Protein AF-A0A946YNQ7-F1 (afdb_monomer)

Secondary structure (DSSP, 8-state):
-HHHHHHHHHHHGGGGSPPHHHHHHHHHHS--S--EE---SSPP-SHHHHHHHHTTPPTT-EE--TT--EE--TT----EE-

Sequence (82 aa)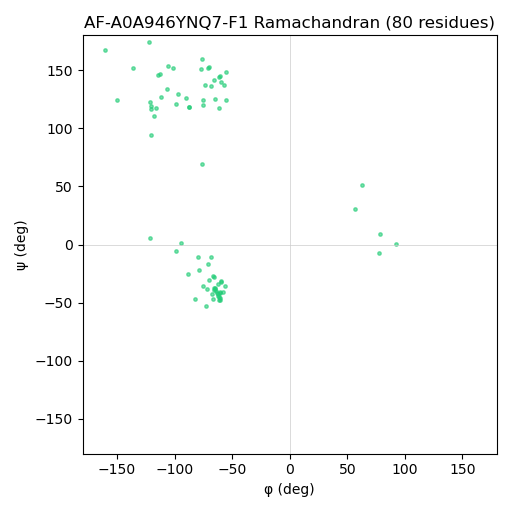:
AGVTRTATVLHDIQDYHATTADLQRLVDEADIGQLALYHLVPAPRNALALGAFTQGIPEGAILTEDGMVISLPADSEQIDIE

Solvent-accessible surface area (backbone atoms only — not comparable to full-atom values): 5370 Å² total; per-residue (Å²): 127,65,66,64,55,54,52,50,51,65,55,66,59,50,86,81,54,82,51,48,68,54,53,37,49,48,54,75,76,38,97,67,91,72,54,73,48,69,87,60,84,76,68,61,88,47,71,70,54,43,51,63,66,61,61,69,52,48,88,84,52,42,78,65,57,94,86,58,45,76,47,71,56,85,100,54,92,57,76,48,80,92

pLDDT: mean 86.09, std 8.56, range [56.0, 96.44]

Mean predicted aligned error: 6.17 Å

Radius of gyration: 15.6 Å; Cα contacts (8 Å, |Δi|>4): 52; chains: 1; bounding box: 32×28×48 Å

Foldseek 3Di:
DPVVVVVVVVVVVPVPDDDLVNQVVCVVVDVDLEAEDDDDVPDDPDPVSVVVVPPSHDPRYYYDDVPWDWDDDPPDPDIDTD

Structure (mmCIF, N/CA/C/O backbone):
data_AF-A0A946YNQ7-F1
#
_entry.id   AF-A0A946YNQ7-F1
#
loop_
_atom_site.group_PDB
_atom_site.id
_atom_site.type_symbol
_atom_site.label_atom_id
_atom_site.label_alt_id
_atom_site.label_comp_id
_atom_site.label_asym_id
_atom_site.label_entity_id
_atom_site.label_seq_id
_atom_site.pdbx_PDB_ins_code
_atom_site.Cartn_x
_atom_site.Cartn_y
_atom_site.Cartn_z
_atom_site.occupancy
_atom_site.B_iso_or_equiv
_atom_site.auth_seq_id
_atom_site.auth_comp_id
_atom_site.auth_asym_id
_atom_site.auth_atom_id
_atom_site.pdbx_PDB_model_num
ATOM 1 N N . ALA A 1 1 ? 17.955 4.835 -29.451 1.00 56.00 1 ALA A N 1
ATOM 2 C CA . ALA A 1 1 ? 18.779 5.141 -28.259 1.00 56.00 1 ALA A CA 1
ATOM 3 C C . ALA A 1 1 ? 17.971 5.438 -26.977 1.00 56.00 1 ALA A C 1
ATOM 5 O O . ALA A 1 1 ? 18.507 5.238 -25.898 1.00 56.00 1 ALA A O 1
ATOM 6 N N . GLY A 1 2 ? 16.700 5.869 -27.028 1.00 62.03 2 GLY A N 1
ATOM 7 C CA . GLY A 1 2 ? 15.893 6.103 -25.811 1.00 62.03 2 GLY A CA 1
ATOM 8 C C . GLY A 1 2 ? 15.242 4.847 -25.211 1.00 62.03 2 GLY A C 1
ATOM 9 O O . GLY A 1 2 ? 15.372 4.607 -24.016 1.00 62.03 2 GLY A O 1
ATOM 10 N N . VAL A 1 3 ? 14.611 4.021 -26.054 1.00 71.62 3 VAL A N 1
ATOM 11 C CA . VAL A 1 3 ? 13.833 2.833 -25.640 1.00 71.62 3 VAL A CA 1
ATOM 12 C C . VAL A 1 3 ? 14.683 1.807 -24.886 1.00 71.62 3 VAL A C 1
ATOM 14 O O . VAL A 1 3 ? 14.255 1.296 -23.860 1.00 71.62 3 VAL A O 1
ATOM 17 N N . THR A 1 4 ? 15.917 1.567 -25.337 1.00 76.50 4 THR A N 1
ATOM 18 C CA . THR A 1 4 ? 16.843 0.615 -24.705 1.00 76.50 4 THR A CA 1
ATOM 19 C C . THR A 1 4 ? 17.158 0.987 -23.258 1.00 76.50 4 THR A C 1
ATOM 21 O O . THR A 1 4 ? 17.146 0.122 -22.399 1.00 76.50 4 THR A O 1
ATOM 24 N N . ARG A 1 5 ? 17.369 2.277 -22.962 1.00 75.38 5 ARG A N 1
ATOM 25 C CA . ARG A 1 5 ? 17.665 2.739 -21.597 1.00 75.38 5 ARG A CA 1
ATOM 26 C C . ARG A 1 5 ? 16.476 2.575 -20.656 1.00 75.38 5 ARG A C 1
ATOM 28 O O . ARG A 1 5 ? 16.660 2.155 -19.524 1.00 75.38 5 ARG A O 1
ATOM 35 N N . THR A 1 6 ? 15.268 2.909 -21.111 1.00 77.50 6 THR A N 1
ATOM 36 C CA . THR A 1 6 ? 14.051 2.705 -20.312 1.00 77.50 6 THR A CA 1
ATOM 37 C C . THR A 1 6 ? 13.803 1.221 -20.065 1.00 77.50 6 THR A C 1
ATOM 39 O O . THR A 1 6 ? 13.458 0.856 -18.951 1.00 77.50 6 THR A O 1
ATOM 42 N N . ALA A 1 7 ? 14.040 0.365 -21.063 1.00 76.50 7 ALA A N 1
ATOM 43 C CA . ALA A 1 7 ? 13.943 -1.082 -20.898 1.00 76.50 7 ALA A CA 1
ATOM 44 C C . ALA A 1 7 ? 14.956 -1.617 -19.874 1.00 76.50 7 ALA A C 1
ATOM 46 O O . ALA A 1 7 ? 14.573 -2.415 -19.030 1.00 76.50 7 ALA A O 1
ATOM 47 N N . THR A 1 8 ? 16.207 -1.139 -19.895 1.00 78.50 8 THR A N 1
ATOM 48 C CA . THR A 1 8 ? 17.212 -1.487 -18.876 1.00 78.50 8 THR A CA 1
ATOM 49 C C . THR A 1 8 ? 16.766 -1.064 -17.481 1.00 78.50 8 THR A C 1
ATOM 51 O O . THR A 1 8 ? 16.758 -1.888 -16.584 1.00 78.50 8 THR A O 1
ATOM 54 N N . VAL A 1 9 ? 16.293 0.174 -17.302 1.00 75.69 9 VAL A N 1
ATOM 5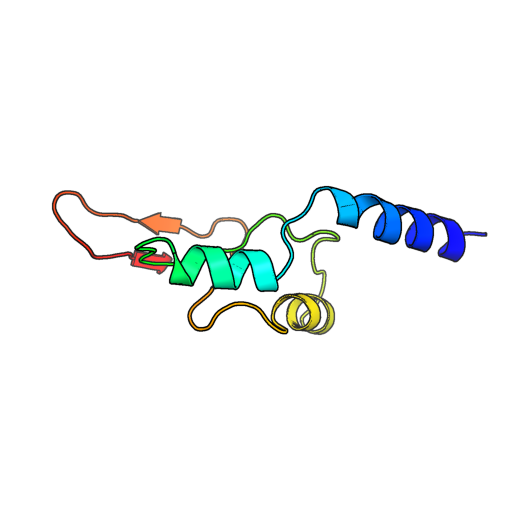5 C CA . VAL A 1 9 ? 15.795 0.626 -15.992 1.00 75.69 9 VAL A CA 1
ATOM 56 C C . VAL A 1 9 ? 14.618 -0.230 -15.519 1.00 75.69 9 VAL A C 1
ATOM 58 O O . VAL A 1 9 ? 14.616 -0.669 -14.381 1.00 75.69 9 VAL A O 1
ATOM 61 N N . LEU A 1 10 ? 13.635 -0.510 -16.379 1.00 76.69 10 LEU A N 1
ATOM 62 C CA . LEU A 1 10 ? 12.482 -1.349 -16.021 1.00 76.69 10 LEU A CA 1
ATOM 63 C C . LEU A 1 10 ? 12.860 -2.807 -15.730 1.00 76.69 10 LEU A C 1
ATOM 65 O O . LEU A 1 10 ? 12.157 -3.487 -14.988 1.00 76.69 10 LEU A O 1
ATOM 69 N N . HIS A 1 11 ? 13.937 -3.297 -16.334 1.00 75.81 11 HIS A N 1
ATOM 70 C CA . HIS A 1 11 ? 14.483 -4.612 -16.040 1.00 75.81 11 HIS A CA 1
ATOM 71 C C . HIS A 1 11 ? 15.168 -4.615 -14.668 1.00 75.81 11 HIS A C 1
ATOM 73 O O . HIS A 1 11 ? 14.803 -5.404 -13.806 1.00 75.81 11 HIS A O 1
ATOM 79 N N . ASP A 1 12 ? 16.085 -3.676 -14.440 1.00 73.12 12 ASP A N 1
ATOM 80 C CA . ASP A 1 12 ? 16.922 -3.623 -13.237 1.00 73.12 12 ASP A CA 1
ATOM 81 C C . ASP A 1 12 ? 16.124 -3.336 -11.957 1.00 73.12 12 ASP A C 1
ATOM 83 O O . ASP A 1 12 ? 16.527 -3.743 -10.870 1.00 73.12 12 ASP A O 1
ATOM 87 N N . ILE A 1 13 ? 14.982 -2.644 -12.055 1.00 72.00 13 ILE A N 1
ATOM 88 C CA . ILE A 1 13 ? 14.159 -2.372 -10.871 1.00 72.00 13 ILE A CA 1
ATOM 89 C C . ILE A 1 13 ? 13.454 -3.615 -10.323 1.00 72.00 13 ILE A C 1
ATOM 91 O O . ILE A 1 13 ? 12.994 -3.574 -9.191 1.00 72.00 13 ILE A O 1
ATOM 95 N N . GLN A 1 14 ? 13.340 -4.713 -11.075 1.00 69.62 14 GLN A N 1
ATOM 96 C CA . GLN A 1 14 ? 12.547 -5.872 -10.640 1.00 69.62 14 GLN A CA 1
ATOM 97 C C . GLN A 1 14 ? 13.183 -6.620 -9.464 1.00 69.62 14 GLN A C 1
ATOM 99 O O . GLN A 1 14 ? 12.461 -7.126 -8.610 1.00 69.62 14 GLN A O 1
ATOM 104 N N . ASP A 1 15 ? 14.513 -6.620 -9.370 1.00 67.06 15 ASP A N 1
ATOM 105 C CA . ASP A 1 15 ? 15.267 -7.490 -8.459 1.00 67.06 15 ASP A CA 1
ATOM 106 C C . ASP A 1 15 ? 15.084 -7.165 -6.962 1.00 67.06 15 ASP A C 1
ATOM 108 O O . ASP A 1 15 ? 15.506 -7.941 -6.106 1.00 67.06 15 ASP A O 1
ATOM 112 N N . TYR A 1 16 ? 14.457 -6.034 -6.624 1.00 62.25 16 TYR A N 1
ATOM 113 C CA . TYR A 1 16 ? 14.193 -5.622 -5.240 1.00 62.25 16 TYR A CA 1
ATOM 114 C C . TYR A 1 16 ? 12.707 -5.405 -4.912 1.00 62.25 16 TYR A C 1
ATOM 116 O O . TYR A 1 16 ? 12.393 -4.957 -3.808 1.00 62.25 16 TYR A O 1
ATOM 124 N N . HIS A 1 17 ? 11.791 -5.716 -5.834 1.00 81.06 17 HIS A N 1
ATOM 125 C CA . HIS A 1 17 ? 10.349 -5.641 -5.581 1.00 81.06 17 HIS A CA 1
ATOM 126 C C . HIS A 1 17 ? 9.760 -7.027 -5.310 1.00 81.06 17 HIS A C 1
ATOM 128 O O . HIS A 1 17 ? 10.252 -8.042 -5.798 1.00 81.06 17 HIS A O 1
ATOM 134 N N . ALA A 1 18 ? 8.676 -7.064 -4.534 1.00 80.81 18 ALA A N 1
ATOM 135 C CA . ALA A 1 18 ? 7.923 -8.289 -4.307 1.00 80.81 18 ALA A CA 1
ATOM 136 C C . ALA A 1 18 ? 7.212 -8.726 -5.593 1.00 80.81 18 ALA A C 1
ATOM 138 O O . ALA A 1 18 ? 6.600 -7.907 -6.288 1.00 80.81 18 ALA A O 1
ATOM 139 N N . THR A 1 19 ? 7.257 -10.023 -5.892 1.00 85.00 19 THR A N 1
ATOM 140 C CA . THR A 1 19 ? 6.441 -10.587 -6.969 1.00 85.00 19 THR A CA 1
ATOM 141 C C . THR A 1 19 ? 4.988 -10.722 -6.515 1.00 85.00 19 THR A C 1
ATOM 143 O O . THR A 1 19 ? 4.696 -10.793 -5.322 1.00 85.00 19 THR A O 1
ATOM 146 N N . THR A 1 20 ? 4.045 -10.824 -7.451 1.00 86.06 20 THR A N 1
ATOM 147 C CA . THR A 1 20 ? 2.642 -11.113 -7.110 1.00 86.06 20 THR A CA 1
ATOM 148 C C . THR A 1 20 ? 2.472 -12.444 -6.373 1.00 86.06 20 THR A C 1
ATOM 150 O O . THR A 1 20 ? 1.628 -12.552 -5.487 1.00 86.06 20 THR A O 1
ATOM 153 N N . ALA A 1 21 ? 3.312 -13.438 -6.677 1.00 87.44 21 ALA A N 1
ATOM 154 C CA . ALA A 1 21 ? 3.341 -14.707 -5.955 1.00 87.44 21 ALA A CA 1
ATOM 155 C C . ALA A 1 21 ? 3.792 -14.533 -4.494 1.00 87.44 21 ALA A C 1
ATOM 157 O O . ALA A 1 21 ? 3.240 -15.180 -3.606 1.00 87.44 21 ALA A O 1
ATOM 158 N N . ASP A 1 22 ? 4.745 -13.633 -4.228 1.00 89.31 22 ASP A N 1
ATOM 159 C CA . ASP A 1 22 ? 5.138 -13.292 -2.857 1.00 89.31 22 ASP A CA 1
ATOM 160 C C . ASP A 1 22 ? 4.010 -12.601 -2.095 1.00 89.31 22 ASP A C 1
ATOM 162 O O . ASP A 1 22 ? 3.805 -12.902 -0.922 1.00 89.31 22 ASP A O 1
ATOM 166 N N . LEU A 1 23 ? 3.256 -11.714 -2.754 1.00 90.62 23 LEU A N 1
ATOM 167 C CA . LEU A 1 23 ? 2.087 -11.068 -2.151 1.00 90.62 23 LEU A CA 1
ATOM 168 C C . LEU A 1 23 ? 1.017 -12.095 -1.767 1.00 90.62 23 LEU A C 1
ATOM 170 O O . LEU A 1 23 ? 0.503 -12.034 -0.655 1.00 90.62 23 LEU A O 1
ATOM 174 N N . GLN A 1 24 ? 0.714 -13.052 -2.651 1.00 90.31 24 GLN A N 1
ATOM 175 C CA . GLN A 1 24 ? -0.248 -14.117 -2.351 1.00 90.31 24 GLN A CA 1
ATOM 176 C C . GLN A 1 24 ? 0.219 -14.971 -1.176 1.00 90.31 24 GLN A C 1
ATOM 178 O O . GLN A 1 24 ? -0.531 -15.173 -0.228 1.00 90.31 24 GLN A O 1
ATOM 183 N N . ARG A 1 25 ? 1.482 -15.404 -1.195 1.00 90.44 25 ARG A N 1
ATOM 184 C CA . ARG A 1 25 ? 2.059 -16.178 -0.095 1.00 90.44 25 ARG A CA 1
ATOM 185 C C . ARG A 1 25 ? 1.979 -15.421 1.234 1.00 90.44 25 ARG A C 1
ATOM 187 O O . ARG A 1 25 ? 1.659 -16.027 2.246 1.00 90.44 25 ARG A O 1
ATOM 194 N N . LEU A 1 26 ? 2.240 -14.112 1.240 1.00 89.69 26 LEU A N 1
ATOM 195 C CA . LEU A 1 26 ? 2.118 -13.286 2.445 1.00 89.69 26 LEU A CA 1
ATOM 196 C C . LEU A 1 26 ? 0.680 -13.228 2.967 1.00 89.69 26 LEU A C 1
ATOM 198 O O . LEU A 1 26 ? 0.494 -13.321 4.173 1.00 89.69 26 LEU A O 1
ATOM 202 N N . VAL A 1 27 ? -0.312 -13.095 2.085 1.00 90.44 27 VAL A N 1
ATOM 203 C CA . VAL A 1 27 ? -1.736 -13.129 2.467 1.00 90.44 27 VAL A CA 1
ATOM 204 C C . VAL A 1 27 ? -2.138 -14.498 3.017 1.00 90.44 27 VAL A C 1
ATOM 206 O O . VAL A 1 27 ? -2.904 -14.562 3.968 1.00 90.44 27 VAL A O 1
ATOM 209 N N . ASP A 1 28 ? -1.608 -15.585 2.459 1.00 90.12 28 ASP A N 1
ATOM 210 C CA . ASP A 1 28 ? -1.938 -16.942 2.910 1.00 90.12 28 ASP A CA 1
ATOM 211 C C . ASP A 1 28 ? -1.254 -17.304 4.242 1.00 90.12 28 ASP A C 1
ATOM 213 O O . ASP A 1 28 ? -1.805 -18.047 5.056 1.00 90.12 28 ASP A O 1
ATOM 217 N N . GLU A 1 29 ? -0.024 -16.826 4.455 1.00 93.25 29 GLU A N 1
ATOM 218 C CA . GLU A 1 29 ? 0.798 -17.155 5.627 1.00 93.25 29 GLU A CA 1
ATOM 219 C C . GLU A 1 29 ? 0.558 -16.217 6.818 1.00 93.25 29 GLU A C 1
ATOM 221 O O . GLU A 1 29 ? 0.815 -16.606 7.961 1.00 93.25 29 GLU A O 1
ATOM 226 N N . ALA A 1 30 ? 0.101 -14.988 6.571 1.00 87.12 30 ALA A N 1
ATOM 227 C CA . ALA A 1 30 ? -0.154 -13.991 7.603 1.00 87.12 30 ALA A CA 1
ATOM 228 C C . ALA A 1 30 ? -1.648 -13.664 7.704 1.00 87.12 30 ALA A C 1
ATOM 230 O O . ALA A 1 30 ? -2.363 -13.622 6.712 1.00 87.12 30 ALA A O 1
ATOM 231 N N . ASP A 1 31 ? -2.114 -13.378 8.918 1.00 86.31 31 ASP A N 1
ATOM 232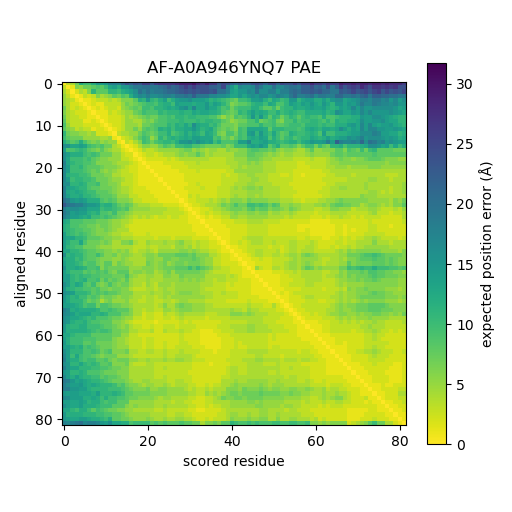 C CA . ASP A 1 31 ? -3.497 -12.980 9.199 1.00 86.31 31 ASP A CA 1
ATOM 233 C C . ASP A 1 31 ? -3.734 -11.513 8.780 1.00 86.31 31 ASP A C 1
ATOM 235 O O . ASP A 1 31 ? -3.785 -10.596 9.602 1.00 86.31 31 ASP A O 1
ATOM 239 N N . ILE A 1 32 ? -3.735 -11.266 7.465 1.00 90.56 32 ILE A N 1
ATOM 240 C CA . ILE A 1 32 ? -3.847 -9.927 6.873 1.00 90.56 32 ILE A CA 1
ATOM 241 C C . ILE A 1 32 ? -5.324 -9.559 6.703 1.00 90.56 32 ILE A C 1
ATOM 243 O O . ILE A 1 32 ? -6.028 -10.162 5.901 1.00 90.56 32 ILE A O 1
ATOM 247 N N . GLY A 1 33 ? -5.768 -8.495 7.381 1.00 90.75 33 GLY A N 1
ATOM 248 C CA . GLY A 1 33 ? -7.125 -7.959 7.211 1.00 90.75 33 GLY A CA 1
ATOM 249 C C . GLY A 1 33 ? -7.354 -7.228 5.878 1.00 90.75 33 GLY A C 1
ATOM 250 O O . GLY A 1 33 ? -8.413 -7.368 5.277 1.00 90.75 33 GLY A O 1
ATOM 251 N N . GLN A 1 34 ? -6.367 -6.464 5.390 1.00 94.00 34 GLN A N 1
ATOM 252 C CA . GLN A 1 34 ? -6.424 -5.768 4.096 1.00 94.00 34 GLN A CA 1
ATOM 253 C C . GLN A 1 34 ? -5.023 -5.629 3.489 1.00 94.00 34 GLN A C 1
ATOM 255 O O . GLN A 1 34 ? -4.132 -5.033 4.094 1.00 94.00 34 GLN A O 1
ATOM 260 N N . LEU A 1 35 ? -4.837 -6.116 2.258 1.00 94.31 35 LEU A N 1
ATOM 261 C CA . LEU A 1 35 ? -3.633 -5.844 1.468 1.00 94.31 35 LEU A CA 1
ATOM 262 C C . LEU A 1 35 ? -3.823 -4.545 0.672 1.00 94.31 35 LEU A C 1
ATOM 264 O O . LEU A 1 35 ? -4.716 -4.462 -0.172 1.00 94.31 35 LEU A O 1
ATOM 268 N N . ALA A 1 36 ? -2.986 -3.540 0.926 1.00 94.00 36 ALA A N 1
ATOM 269 C CA . ALA A 1 36 ? -2.998 -2.262 0.215 1.00 94.00 36 ALA A CA 1
ATOM 270 C C . ALA A 1 36 ? -1.646 -2.015 -0.465 1.00 94.00 36 ALA A C 1
ATOM 272 O O . ALA A 1 36 ? -0.603 -1.965 0.190 1.00 94.00 36 ALA A O 1
ATOM 273 N N . LEU A 1 37 ? -1.658 -1.892 -1.791 1.00 92.31 37 LEU A N 1
ATOM 274 C CA . LEU A 1 37 ? -0.456 -1.761 -2.610 1.00 92.31 37 LEU A CA 1
ATOM 275 C C . LEU A 1 37 ? -0.205 -0.295 -2.957 1.00 92.31 37 LEU A C 1
ATOM 277 O O . LEU A 1 37 ? -1.017 0.343 -3.630 1.00 92.31 37 LEU A O 1
ATOM 281 N N . TYR A 1 38 ? 0.961 0.197 -2.547 1.00 90.25 38 TYR A N 1
ATOM 282 C CA . TYR A 1 38 ? 1.485 1.517 -2.886 1.00 90.25 38 TYR A CA 1
ATOM 283 C C . TYR A 1 38 ? 2.852 1.383 -3.579 1.00 90.25 38 TYR A C 1
ATOM 285 O O . TYR A 1 38 ? 3.402 0.288 -3.682 1.00 90.25 38 TYR A O 1
ATOM 293 N N . HIS A 1 39 ? 3.417 2.498 -4.054 1.00 88.75 39 HIS A N 1
ATOM 294 C CA . HIS A 1 39 ? 4.731 2.534 -4.719 1.00 88.75 39 HIS A CA 1
ATOM 295 C C . HIS A 1 39 ? 4.805 1.724 -6.031 1.00 88.75 39 HIS A C 1
ATOM 297 O O . HIS A 1 39 ? 5.711 0.925 -6.253 1.00 88.75 39 HIS A O 1
ATOM 303 N N . LEU A 1 40 ? 3.856 1.957 -6.939 1.00 85.94 40 LEU A N 1
ATOM 304 C CA . LEU A 1 40 ? 3.865 1.346 -8.270 1.00 85.94 40 LEU A CA 1
ATOM 305 C C . LEU A 1 40 ? 4.916 2.021 -9.164 1.00 85.94 40 LEU A C 1
ATOM 307 O O . LEU A 1 40 ? 4.874 3.238 -9.365 1.00 85.94 40 LEU A O 1
ATOM 311 N N . VAL A 1 41 ? 5.849 1.241 -9.720 1.00 82.50 41 VAL A N 1
ATOM 312 C CA . VAL A 1 41 ? 6.941 1.757 -10.560 1.00 82.50 41 VAL A CA 1
ATOM 313 C C . VAL A 1 41 ? 6.899 1.124 -11.959 1.00 82.50 41 VAL A C 1
ATOM 315 O O . VAL A 1 41 ? 7.001 -0.094 -12.078 1.00 82.50 41 VAL A O 1
ATOM 318 N N . PRO A 1 42 ? 6.797 1.926 -13.038 1.00 80.38 42 PRO A N 1
ATOM 319 C CA . PRO A 1 42 ? 6.592 3.374 -13.034 1.00 80.38 42 PRO A CA 1
ATOM 320 C C . PRO A 1 42 ? 5.176 3.737 -12.564 1.00 80.38 42 PRO A C 1
ATOM 322 O O . PRO A 1 42 ? 4.237 2.976 -12.790 1.00 80.38 42 PRO A O 1
ATOM 325 N N . ALA A 1 43 ? 5.018 4.930 -11.980 1.00 84.69 43 ALA A N 1
ATOM 326 C CA . ALA A 1 43 ? 3.714 5.406 -11.524 1.00 84.69 43 ALA A CA 1
ATOM 327 C C . ALA A 1 43 ? 2.694 5.372 -12.682 1.00 84.69 43 ALA A C 1
ATOM 329 O O . ALA A 1 43 ? 2.964 5.946 -13.751 1.00 84.69 43 ALA A O 1
ATOM 330 N N . PRO A 1 44 ? 1.543 4.693 -12.520 1.00 85.44 44 PRO A N 1
ATOM 331 C CA . PRO A 1 44 ? 0.568 4.555 -13.588 1.00 85.44 44 PRO A CA 1
ATOM 332 C C . PRO A 1 44 ? -0.019 5.923 -13.939 1.00 85.44 44 PRO A C 1
ATOM 334 O O . PRO A 1 44 ? -0.544 6.641 -13.097 1.00 85.44 44 PRO A O 1
ATOM 337 N N . ARG A 1 45 ? 0.070 6.298 -15.218 1.00 85.81 45 ARG A N 1
ATOM 338 C CA . ARG A 1 45 ? -0.403 7.604 -15.715 1.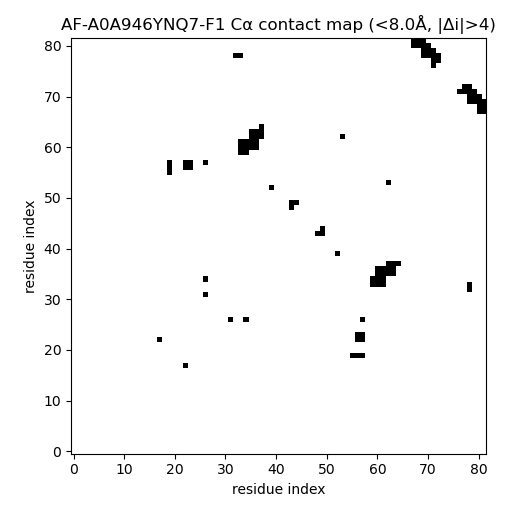00 85.81 45 ARG A CA 1
ATOM 339 C C . ARG A 1 45 ? -1.787 7.557 -16.358 1.00 85.81 45 ARG A C 1
ATOM 341 O O . ARG A 1 45 ? -2.283 8.584 -16.813 1.00 85.81 45 ARG A O 1
ATOM 348 N N . ASN A 1 46 ? -2.360 6.366 -16.505 1.00 87.56 46 ASN A N 1
ATOM 349 C CA . ASN A 1 46 ? -3.662 6.135 -17.123 1.00 87.56 46 ASN A CA 1
ATOM 350 C C . ASN A 1 46 ? -4.225 4.768 -16.700 1.00 87.56 46 ASN A C 1
ATOM 352 O O . ASN A 1 46 ? -3.495 3.923 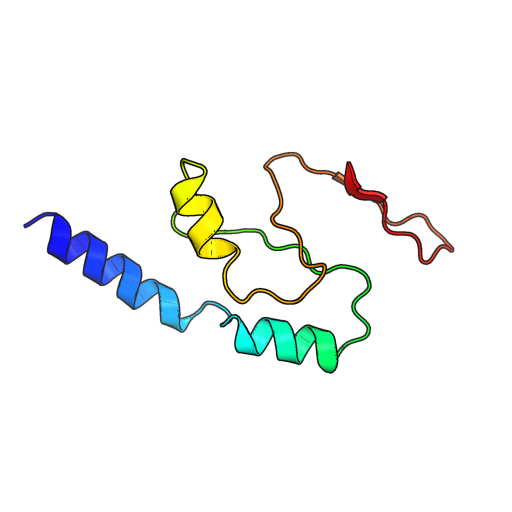-16.180 1.00 87.56 46 ASN A O 1
ATOM 356 N N . ALA A 1 47 ? -5.513 4.545 -16.975 1.00 86.19 47 ALA A N 1
ATOM 357 C CA . ALA A 1 47 ? -6.221 3.317 -16.614 1.00 86.19 47 ALA A CA 1
ATOM 358 C C . ALA A 1 47 ? -5.615 2.046 -17.236 1.00 86.19 47 ALA A C 1
ATOM 360 O O . ALA A 1 47 ? -5.650 0.989 -16.618 1.00 86.19 47 ALA A O 1
ATOM 361 N N . LEU A 1 48 ? -5.018 2.139 -18.431 1.00 87.31 48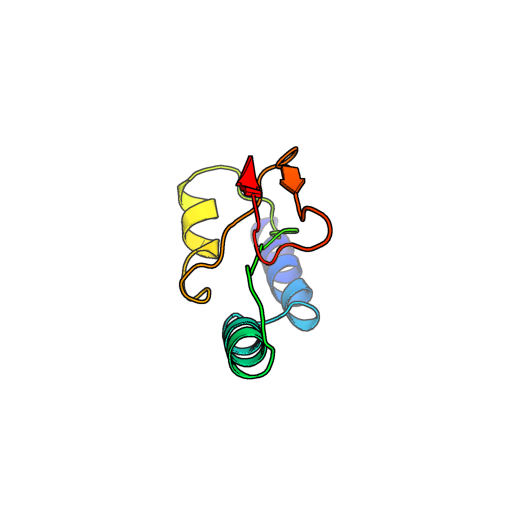 LEU A N 1
ATOM 362 C CA . LEU A 1 48 ? -4.352 0.998 -19.065 1.00 87.31 48 LEU A CA 1
ATOM 363 C C . LEU A 1 48 ? -3.109 0.569 -18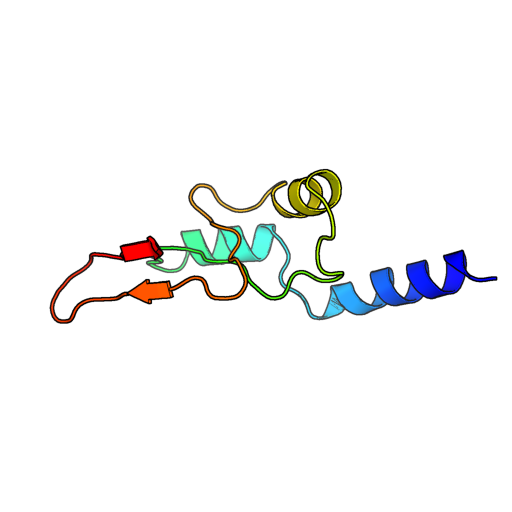.272 1.00 87.31 48 LEU A C 1
ATOM 365 O O . LEU A 1 48 ? -2.926 -0.615 -18.006 1.00 87.31 48 LEU A O 1
ATOM 369 N N . ALA A 1 49 ? -2.273 1.532 -17.877 1.00 85.19 49 ALA A N 1
ATOM 370 C CA . ALA A 1 49 ? -1.096 1.279 -17.054 1.00 85.19 49 ALA A CA 1
ATOM 371 C C . ALA A 1 49 ? -1.484 0.776 -15.658 1.00 85.19 49 ALA A C 1
ATOM 373 O O . ALA A 1 49 ? -0.841 -0.131 -15.145 1.00 85.19 49 ALA A O 1
ATOM 374 N N . LEU A 1 50 ? -2.556 1.317 -15.071 1.00 85.69 50 LEU A N 1
ATOM 375 C CA . LEU A 1 50 ? -3.092 0.836 -13.796 1.00 85.69 50 LEU A CA 1
ATOM 376 C C . LEU A 1 50 ? -3.569 -0.619 -13.901 1.00 85.69 50 LEU A C 1
ATOM 378 O O . LEU A 1 50 ? -3.228 -1.446 -13.061 1.00 85.69 5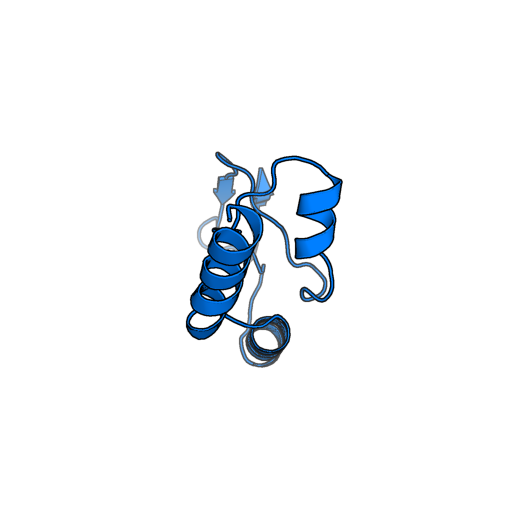0 LEU A O 1
ATOM 382 N N . GLY A 1 51 ? -4.280 -0.952 -14.982 1.00 85.81 51 GLY A N 1
ATOM 383 C CA . GLY A 1 51 ? -4.746 -2.308 -15.260 1.00 85.81 51 GLY A CA 1
ATOM 384 C C . GLY A 1 51 ? -3.613 -3.334 -15.286 1.00 85.81 51 GLY A C 1
ATOM 385 O O . GLY A 1 51 ? -3.791 -4.437 -14.778 1.00 85.81 51 GLY A O 1
ATOM 386 N N . ALA A 1 52 ? -2.427 -2.964 -15.778 1.00 84.56 52 ALA A N 1
ATOM 387 C CA . ALA A 1 52 ? -1.258 -3.843 -15.761 1.00 84.56 52 ALA A CA 1
ATOM 388 C C . ALA A 1 52 ? -0.810 -4.226 -14.336 1.00 84.56 52 ALA A C 1
ATOM 390 O O . ALA A 1 52 ? -0.389 -5.359 -14.130 1.00 84.56 52 ALA A O 1
ATOM 391 N N . PHE A 1 53 ? -0.952 -3.327 -13.355 1.00 82.88 53 PHE A N 1
ATOM 392 C CA . PHE A 1 53 ? -0.620 -3.601 -11.949 1.00 82.88 53 PHE A CA 1
ATOM 393 C C . PHE A 1 53 ? -1.694 -4.405 -11.211 1.00 82.88 53 PHE A C 1
ATOM 395 O O . PHE A 1 53 ? -1.389 -5.052 -10.219 1.00 82.88 53 PHE A O 1
ATOM 402 N N . THR A 1 54 ? -2.941 -4.396 -11.691 1.00 84.56 54 THR A N 1
ATOM 403 C CA . THR A 1 54 ? -4.028 -5.197 -11.092 1.00 84.56 54 THR A CA 1
ATOM 404 C C . THR A 1 54 ? -4.001 -6.670 -11.500 1.00 84.56 54 THR A C 1
ATOM 406 O O . THR A 1 54 ? -4.737 -7.482 -10.949 1.00 84.56 54 THR A O 1
ATOM 409 N N . GLN A 1 55 ? -3.185 -7.044 -12.489 1.00 84.25 55 GLN A N 1
ATOM 410 C CA . GLN A 1 55 ? -3.119 -8.428 -12.949 1.00 84.25 55 GLN A CA 1
ATOM 411 C C . GLN A 1 55 ? -2.336 -9.293 -11.958 1.00 84.25 55 GLN A C 1
ATOM 413 O O . GLN A 1 55 ? -1.148 -9.079 -11.734 1.00 84.25 55 GLN A O 1
ATOM 418 N N . GLY A 1 56 ? -2.999 -10.313 -11.413 1.00 85.12 56 GLY A N 1
ATOM 419 C CA . GLY A 1 56 ? -2.366 -11.324 -10.567 1.00 85.12 56 GLY A CA 1
ATOM 420 C C . GLY A 1 56 ? -2.109 -10.894 -9.125 1.00 85.12 56 GLY A C 1
ATOM 421 O O . GLY A 1 56 ? -1.436 -11.632 -8.414 1.00 85.12 56 GLY A O 1
ATOM 422 N N . ILE A 1 57 ? -2.622 -9.742 -8.684 1.00 90.38 57 ILE A N 1
ATOM 423 C CA . ILE A 1 57 ? -2.622 -9.399 -7.256 1.00 90.38 57 ILE A CA 1
ATOM 424 C C . ILE A 1 57 ? -3.635 -10.281 -6.502 1.00 90.38 57 ILE A C 1
ATOM 426 O O . ILE A 1 57 ? -4.619 -10.708 -7.114 1.00 90.38 57 ILE A O 1
ATOM 430 N N . PRO A 1 58 ? -3.417 -10.549 -5.201 1.00 91.81 58 PRO A N 1
ATOM 431 C CA . PRO A 1 58 ? -4.350 -11.327 -4.391 1.00 91.81 58 PRO A CA 1
ATOM 432 C C . PRO A 1 58 ? -5.770 -10.755 -4.407 1.00 91.81 58 PRO A C 1
ATOM 434 O O . PRO A 1 58 ? -5.966 -9.541 -4.504 1.00 91.81 58 PRO A O 1
ATOM 437 N N . GLU A 1 59 ? -6.769 -11.628 -4.292 1.00 89.69 59 GLU A N 1
ATOM 438 C CA . GLU A 1 59 ? -8.165 -11.201 -4.196 1.00 89.69 59 GLU A CA 1
ATOM 439 C C . GLU A 1 59 ? -8.374 -10.304 -2.966 1.00 89.69 59 GLU A C 1
ATOM 441 O O . GLU A 1 59 ? -7.784 -10.521 -1.910 1.00 89.69 59 GLU A O 1
ATOM 446 N N . GLY A 1 60 ? -9.184 -9.254 -3.117 1.00 90.12 60 GLY A N 1
ATOM 447 C CA . GLY A 1 60 ? -9.422 -8.268 -2.061 1.00 90.12 60 GLY A CA 1
ATOM 448 C C . GLY A 1 60 ? -8.299 -7.243 -1.879 1.00 90.12 60 GLY A C 1
AT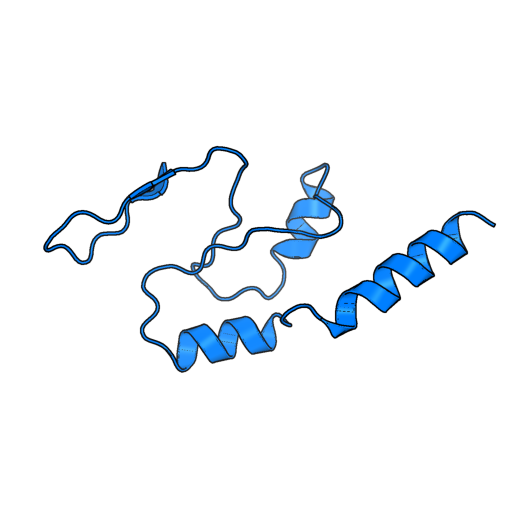OM 449 O O . GLY A 1 60 ? -8.495 -6.273 -1.151 1.00 90.12 60 GLY A O 1
ATOM 450 N N . ALA A 1 61 ? -7.154 -7.387 -2.556 1.00 93.19 61 ALA A N 1
ATOM 451 C CA . ALA A 1 61 ? -6.114 -6.367 -2.543 1.00 93.19 61 ALA A CA 1
ATOM 452 C C . ALA A 1 61 ? -6.585 -5.072 -3.226 1.00 93.19 61 ALA A C 1
ATOM 454 O O . ALA A 1 61 ? -7.248 -5.104 -4.266 1.00 93.19 61 ALA A O 1
ATOM 455 N N . ILE A 1 62 ? -6.185 -3.928 -2.670 1.00 92.81 62 ILE A N 1
ATOM 456 C CA . ILE A 1 62 ? -6.483 -2.606 -3.231 1.00 92.81 62 ILE A CA 1
ATOM 457 C C . ILE A 1 62 ? -5.213 -1.920 -3.733 1.00 92.81 62 ILE A C 1
ATOM 459 O O . ILE A 1 62 ? -4.133 -2.081 -3.162 1.00 92.81 62 ILE A O 1
ATOM 463 N N . LEU A 1 63 ? -5.348 -1.127 -4.796 1.00 91.31 63 LEU A N 1
ATOM 464 C CA . LEU A 1 63 ? -4.328 -0.158 -5.194 1.00 91.31 63 LEU A CA 1
ATOM 465 C C . LEU A 1 63 ? -4.631 1.166 -4.497 1.00 91.31 63 LEU A C 1
ATOM 467 O O . LEU A 1 63 ? -5.744 1.675 -4.611 1.00 91.31 63 LEU A O 1
ATOM 471 N N . THR A 1 64 ? -3.654 1.714 -3.779 1.00 92.12 64 THR A N 1
ATOM 472 C CA . THR A 1 64 ? -3.842 2.978 -3.060 1.00 92.12 64 THR A CA 1
ATOM 473 C C . THR A 1 64 ? -3.780 4.174 -4.002 1.00 92.12 64 THR A C 1
ATOM 475 O O . THR A 1 64 ? -3.023 4.162 -4.976 1.00 92.12 64 THR A O 1
ATOM 478 N N . GLU A 1 65 ? -4.490 5.240 -3.649 1.00 89.44 65 GLU A N 1
ATOM 479 C CA . GLU A 1 65 ? -4.397 6.545 -4.306 1.00 89.44 65 GLU A CA 1
ATOM 480 C C . GLU A 1 65 ? -3.643 7.547 -3.420 1.00 89.44 65 GLU A C 1
ATOM 482 O O . GLU A 1 65 ? -3.631 7.433 -2.192 1.00 89.44 65 GLU A O 1
ATOM 487 N N . ASP A 1 66 ? -3.010 8.546 -4.037 1.00 89.00 66 ASP A N 1
ATOM 488 C CA . ASP A 1 66 ? -2.347 9.618 -3.295 1.00 89.00 66 ASP A CA 1
ATOM 489 C C . ASP A 1 66 ? -3.381 10.379 -2.447 1.00 89.00 66 ASP A C 1
ATOM 491 O O . ASP A 1 66 ? -4.297 11.006 -2.977 1.00 89.00 66 ASP A O 1
ATOM 495 N N . GLY A 1 67 ? -3.210 10.345 -1.123 1.00 92.19 67 GLY A N 1
ATOM 496 C CA . GLY A 1 67 ? -4.137 10.964 -0.170 1.00 92.19 67 GLY A CA 1
ATOM 497 C C . GLY A 1 67 ? -5.236 10.041 0.365 1.00 92.19 67 GLY A C 1
ATOM 498 O O . GLY A 1 67 ? -6.018 10.504 1.190 1.00 92.19 67 GLY A O 1
ATOM 499 N N . MET A 1 68 ? -5.269 8.768 -0.047 1.00 95.06 68 MET A N 1
ATOM 500 C CA . MET A 1 68 ? -6.149 7.745 0.531 1.00 95.06 68 MET A CA 1
ATOM 501 C C . MET A 1 68 ? -5.924 7.613 2.041 1.00 95.06 68 MET A C 1
ATOM 503 O O . MET A 1 68 ? -4.776 7.593 2.506 1.00 95.06 68 MET A O 1
ATOM 507 N N . VAL A 1 69 ? -7.014 7.491 2.801 1.00 95.38 69 VAL A N 1
ATOM 508 C CA . VAL A 1 69 ? -6.966 7.336 4.260 1.00 95.38 69 VAL A CA 1
ATOM 509 C C . VAL A 1 69 ? -7.444 5.939 4.633 1.00 95.38 69 VAL A C 1
ATOM 511 O O . VAL A 1 69 ? -8.525 5.510 4.248 1.00 95.38 69 VAL A O 1
ATOM 514 N N . ILE A 1 70 ? -6.626 5.224 5.408 1.00 95.62 70 ILE A N 1
ATOM 515 C CA . ILE A 1 70 ? -6.979 3.921 5.976 1.00 95.62 70 ILE A CA 1
ATOM 516 C C . ILE A 1 70 ? -7.001 4.074 7.494 1.00 95.62 70 ILE A C 1
ATOM 518 O O . ILE A 1 70 ? -5.976 4.389 8.105 1.00 95.62 70 ILE A O 1
ATOM 522 N N . SER A 1 71 ? -8.169 3.866 8.095 1.00 96.44 71 SER A N 1
ATOM 523 C CA . SER A 1 71 ? -8.387 4.007 9.534 1.00 96.44 71 SER A CA 1
ATOM 524 C C . SER A 1 71 ? -8.539 2.643 10.201 1.00 96.44 71 SER A C 1
ATOM 526 O O . SER A 1 71 ? -9.275 1.783 9.723 1.00 96.44 71 SER A O 1
ATOM 528 N N . LEU A 1 72 ? -7.846 2.464 11.329 1.00 95.62 72 LEU A N 1
ATOM 529 C CA . LEU A 1 72 ? -7.945 1.287 12.192 1.00 95.62 72 LEU A CA 1
ATOM 530 C C . LEU A 1 72 ? -8.400 1.753 13.582 1.00 95.62 72 LEU A C 1
ATOM 532 O O . LEU A 1 72 ? -7.566 2.206 14.378 1.00 95.62 72 LEU A O 1
ATOM 536 N N . PRO A 1 73 ? -9.713 1.733 13.871 1.00 95.56 73 PRO A N 1
ATOM 537 C CA . PRO A 1 73 ? -10.232 2.148 15.165 1.00 95.56 73 PRO A CA 1
ATOM 538 C C . PRO A 1 73 ? -9.685 1.277 16.301 1.00 95.56 73 PRO A C 1
ATOM 540 O O . PRO A 1 73 ? -9.508 0.069 16.154 1.00 95.56 73 PRO A O 1
ATOM 543 N N . ALA A 1 74 ? -9.440 1.893 17.459 1.00 95.31 74 ALA A N 1
ATOM 544 C CA . ALA A 1 74 ? -9.027 1.157 18.649 1.00 95.31 74 ALA A CA 1
ATOM 545 C C . ALA A 1 74 ? -10.104 0.141 19.066 1.00 95.31 74 ALA A C 1
ATOM 547 O O . ALA A 1 74 ? -11.298 0.415 18.938 1.00 95.31 74 ALA A O 1
ATOM 548 N N . ASP A 1 75 ? -9.662 -1.007 19.583 1.00 95.38 75 ASP A N 1
ATOM 549 C CA . ASP A 1 75 ? -10.528 -2.096 20.052 1.00 95.38 75 ASP A CA 1
ATOM 550 C C . ASP A 1 75 ? -11.507 -2.628 18.980 1.00 95.38 75 ASP A C 1
ATOM 552 O O . ASP A 1 75 ? -12.606 -3.084 19.300 1.00 95.38 75 ASP A O 1
ATOM 556 N N . SER A 1 76 ? -11.114 -2.575 17.701 1.00 94.31 76 SER A N 1
ATOM 557 C CA . SER A 1 76 ? -11.904 -3.043 16.558 1.00 94.31 76 SER A CA 1
ATOM 558 C C . SER A 1 76 ? -11.051 -3.844 15.570 1.00 94.31 76 SER A C 1
ATOM 560 O O . SER A 1 76 ? -9.854 -3.608 15.434 1.00 94.31 76 SER A O 1
ATOM 562 N N . GLU A 1 77 ? -11.689 -4.771 14.854 1.00 92.62 77 GLU A N 1
ATOM 563 C CA . GLU A 1 77 ? -11.117 -5.481 13.695 1.00 92.62 77 GLU A CA 1
ATOM 564 C C . GLU A 1 77 ? -11.497 -4.803 12.364 1.00 92.62 77 GLU A C 1
ATOM 566 O O . GLU A 1 77 ? -11.150 -5.277 11.284 1.00 92.62 77 GLU A O 1
ATOM 571 N N . GLN A 1 78 ? -12.240 -3.695 12.428 1.00 94.44 78 GLN A N 1
ATOM 572 C CA . GLN A 1 78 ? -12.686 -2.958 11.254 1.00 94.44 78 GLN A CA 1
ATOM 573 C C . GLN A 1 78 ? -11.536 -2.173 10.614 1.00 94.44 78 GLN A C 1
ATOM 575 O O . GLN A 1 78 ? -10.758 -1.510 11.300 1.00 94.44 78 GLN A O 1
ATOM 580 N N . ILE A 1 79 ? -11.478 -2.218 9.283 1.00 95.31 79 ILE A N 1
ATOM 581 C CA . ILE A 1 79 ? -10.571 -1.421 8.459 1.00 95.31 79 ILE A CA 1
ATOM 582 C C . ILE A 1 79 ? -11.440 -0.530 7.574 1.00 95.31 79 ILE A C 1
ATOM 584 O O . ILE A 1 79 ? -12.122 -1.026 6.677 1.00 95.31 79 ILE A O 1
ATOM 588 N N . ASP A 1 80 ? -11.427 0.774 7.841 1.00 95.44 80 ASP A N 1
ATOM 589 C CA . ASP A 1 80 ? -12.191 1.757 7.071 1.00 95.44 80 ASP A CA 1
ATOM 590 C C . ASP A 1 80 ? -11.285 2.409 6.022 1.00 95.44 80 ASP A C 1
ATOM 592 O O . ASP A 1 80 ? -10.182 2.862 6.339 1.00 95.44 80 ASP A O 1
ATOM 596 N N . ILE A 1 81 ? -11.742 2.433 4.770 1.00 93.69 81 ILE A N 1
ATOM 597 C CA . ILE A 1 81 ? -10.986 2.925 3.612 1.00 93.69 81 ILE A CA 1
ATOM 598 C C . ILE A 1 81 ? -11.776 4.085 2.999 1.00 93.69 81 ILE A C 1
ATOM 600 O O . ILE A 1 81 ? -12.903 3.879 2.542 1.00 93.69 81 ILE A O 1
ATOM 604 N N . GLU A 1 82 ? -11.186 5.284 3.015 1.00 84.06 82 GLU A N 1
ATOM 605 C CA . GLU A 1 82 ? -11.756 6.540 2.494 1.00 84.06 82 GLU A CA 1
ATOM 606 C C . GLU A 1 82 ? -10.993 7.072 1.274 1.00 84.06 82 GLU A C 1
ATOM 608 O O . GLU A 1 82 ? -9.733 7.074 1.292 1.00 84.06 82 GLU A O 1
#